Protein AF-A0A948C5X5-F1 (afdb_monomer_lite)

Sequence (73 aa):
MILVSKIYTAAMARARIEESERKDFYLYVDEFQNFVSGTFADILSEARKYKLCLIMAHQYIAQLEPPKGLGDV

Structure (mmCIF, N/CA/C/O backbone):
data_AF-A0A948C5X5-F1
#
_entry.id   AF-A0A948C5X5-F1
#
loop_
_atom_site.group_PDB
_atom_site.id
_atom_site.type_symbol
_atom_site.label_atom_id
_atom_site.label_alt_id
_atom_site.label_comp_id
_atom_site.label_asym_id
_atom_site.label_entity_id
_atom_site.label_seq_id
_atom_site.pdbx_PDB_ins_code
_atom_site.Cartn_x
_atom_site.Cartn_y
_atom_site.Cartn_z
_atom_site.occupancy
_atom_site.B_iso_or_equiv
_atom_site.auth_seq_id
_atom_site.auth_comp_id
_atom_site.auth_asym_id
_atom_site.auth_atom_id
_atom_site.pdbx_PDB_model_num
ATOM 1 N N . MET A 1 1 ? 9.716 10.824 -4.907 1.00 60.31 1 MET A N 1
ATOM 2 C CA . MET A 1 1 ? 9.283 9.758 -3.971 1.00 60.31 1 MET A CA 1
ATOM 3 C C . MET A 1 1 ? 8.540 10.246 -2.710 1.00 60.31 1 MET A C 1
ATOM 5 O O . MET A 1 1 ? 8.303 9.452 -1.817 1.00 60.31 1 MET A O 1
ATOM 9 N N . ILE A 1 2 ? 8.122 11.517 -2.600 1.00 71.94 2 ILE A N 1
ATOM 10 C CA . ILE A 1 2 ? 7.609 12.065 -1.323 1.00 71.94 2 ILE A CA 1
ATOM 11 C C . ILE A 1 2 ? 6.144 11.677 -1.037 1.00 71.94 2 ILE A C 1
ATOM 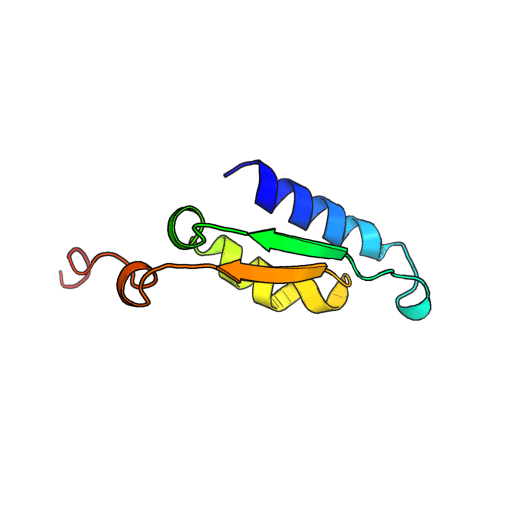13 O O . ILE A 1 2 ? 5.771 11.522 0.123 1.00 71.94 2 ILE A O 1
ATOM 17 N N . LEU A 1 3 ? 5.307 11.511 -2.067 1.00 82.31 3 LEU A N 1
ATOM 18 C CA . LEU A 1 3 ? 3.864 11.316 -1.880 1.00 82.31 3 LEU A CA 1
ATOM 19 C C . LEU A 1 3 ? 3.522 9.959 -1.249 1.00 82.31 3 LEU A C 1
ATOM 21 O O . LEU A 1 3 ? 2.854 9.929 -0.221 1.00 82.31 3 LEU A O 1
ATOM 25 N N . VAL A 1 4 ? 4.009 8.851 -1.818 1.00 82.12 4 VAL A N 1
ATOM 26 C CA . VAL A 1 4 ? 3.696 7.507 -1.302 1.00 82.12 4 VAL A CA 1
ATOM 27 C C . VAL A 1 4 ? 4.221 7.324 0.120 1.00 82.12 4 VAL A C 1
ATOM 29 O O . VAL A 1 4 ? 3.478 6.875 0.988 1.00 82.12 4 VAL A O 1
ATOM 32 N N . SER A 1 5 ? 5.461 7.741 0.393 1.00 83.12 5 SER A N 1
ATOM 33 C CA . SER A 1 5 ? 6.029 7.663 1.742 1.00 83.12 5 SER A CA 1
ATOM 34 C C . SER A 1 5 ? 5.205 8.464 2.754 1.00 83.12 5 SER A C 1
ATOM 36 O O . SER A 1 5 ? 4.949 7.971 3.848 1.00 83.12 5 SER A O 1
ATOM 38 N N . LYS A 1 6 ? 4.699 9.652 2.387 1.00 89.50 6 LYS A N 1
ATOM 39 C CA . LYS A 1 6 ? 3.788 10.424 3.250 1.00 89.50 6 LYS A CA 1
ATOM 40 C C . LYS A 1 6 ? 2.447 9.728 3.470 1.00 89.50 6 LYS A C 1
ATOM 42 O O . LYS A 1 6 ? 1.933 9.770 4.586 1.00 89.50 6 LYS A O 1
ATOM 47 N N . ILE A 1 7 ? 1.887 9.087 2.444 1.00 90.75 7 ILE A N 1
ATOM 48 C CA . ILE A 1 7 ? 0.649 8.304 2.581 1.00 90.75 7 ILE A CA 1
ATOM 49 C C . ILE A 1 7 ? 0.876 7.119 3.519 1.00 90.75 7 ILE A C 1
ATOM 51 O O . ILE A 1 7 ? 0.040 6.862 4.383 1.00 90.75 7 ILE A O 1
ATOM 55 N N . TYR A 1 8 ? 2.022 6.446 3.413 1.00 89.31 8 TYR A N 1
ATOM 56 C CA . TYR A 1 8 ? 2.387 5.371 4.326 1.00 89.31 8 TYR A CA 1
ATOM 57 C C . TYR A 1 8 ? 2.526 5.868 5.771 1.00 89.31 8 TYR A C 1
ATOM 59 O O . TYR A 1 8 ? 1.896 5.312 6.667 1.00 89.31 8 TYR A O 1
ATOM 67 N N . THR A 1 9 ? 3.229 6.982 6.007 1.00 91.31 9 THR A N 1
ATOM 68 C CA . THR A 1 9 ? 3.303 7.605 7.341 1.00 91.31 9 THR A CA 1
ATOM 69 C C . THR A 1 9 ? 1.918 7.985 7.879 1.00 91.31 9 THR A C 1
ATOM 71 O O . THR A 1 9 ? 1.622 7.763 9.053 1.00 91.31 9 THR A O 1
ATOM 74 N N . AL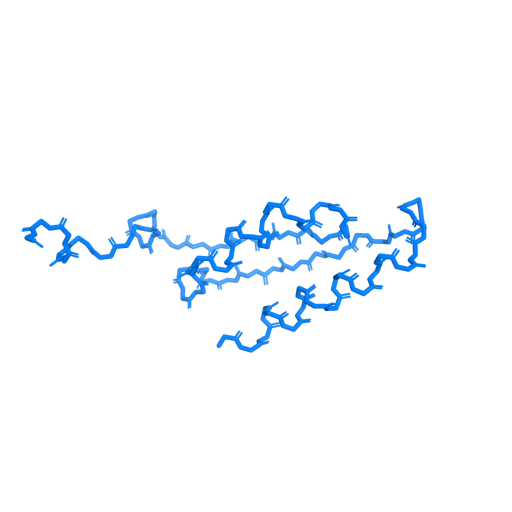A A 1 10 ? 1.033 8.513 7.029 1.00 92.94 10 ALA A N 1
ATOM 75 C CA . ALA A 1 10 ? -0.345 8.819 7.409 1.00 92.94 10 ALA A CA 1
ATOM 76 C C . ALA A 1 10 ? -1.167 7.554 7.721 1.00 92.94 10 ALA A C 1
ATOM 78 O O . ALA A 1 10 ? -2.032 7.584 8.596 1.00 92.94 10 ALA A O 1
ATOM 79 N N . ALA A 1 11 ? -0.901 6.433 7.045 1.00 93.69 11 ALA A N 1
ATOM 80 C CA . ALA A 1 11 ? -1.507 5.144 7.367 1.00 93.69 11 ALA A CA 1
ATOM 81 C C . ALA A 1 11 ? -1.015 4.621 8.724 1.00 93.69 11 ALA A C 1
ATOM 83 O O . ALA A 1 11 ? -1.839 4.254 9.559 1.00 93.69 11 ALA A O 1
ATOM 84 N N . MET A 1 12 ? 0.290 4.693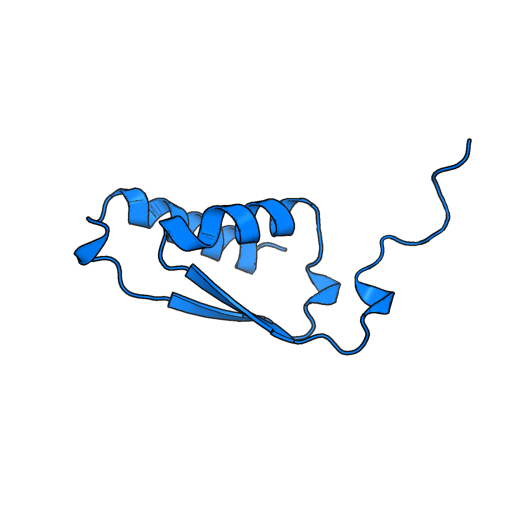 9.000 1.00 93.38 12 MET A N 1
ATOM 85 C CA . MET A 1 12 ? 0.857 4.312 10.300 1.00 93.38 12 MET A CA 1
ATOM 86 C C . MET A 1 12 ? 0.250 5.110 11.462 1.00 93.38 12 MET A C 1
ATOM 88 O O . MET A 1 12 ? 0.021 4.561 12.538 1.00 93.38 12 MET A O 1
ATOM 92 N N . ALA A 1 13 ? -0.085 6.389 11.252 1.00 94.44 13 ALA A N 1
ATOM 93 C CA . ALA A 1 13 ? -0.750 7.210 12.266 1.00 94.44 13 ALA A CA 1
ATOM 94 C C . ALA A 1 13 ? -2.119 6.645 12.710 1.00 94.44 13 ALA A C 1
ATOM 96 O O . ALA A 1 13 ? -2.555 6.909 13.834 1.00 94.44 13 ALA A O 1
ATOM 97 N N . ARG A 1 14 ? -2.767 5.806 11.884 1.00 94.75 14 ARG A N 1
ATOM 98 C CA . ARG A 1 14 ? -4.015 5.099 12.230 1.00 94.75 14 ARG A CA 1
ATOM 99 C C . ARG A 1 14 ? -3.819 3.991 13.263 1.00 94.75 14 ARG A C 1
ATOM 101 O O . ARG A 1 14 ? -4.810 3.435 13.720 1.00 94.75 14 ARG A O 1
ATOM 108 N N . ALA A 1 15 ? -2.583 3.701 13.681 1.00 92.62 15 ALA A N 1
ATOM 109 C CA . ALA A 1 15 ? -2.308 2.828 14.824 1.00 92.62 15 ALA A CA 1
ATOM 110 C C . ALA A 1 15 ? -3.052 3.263 16.100 1.00 92.62 15 ALA A C 1
ATOM 112 O O . ALA A 1 15 ? -3.317 2.434 16.959 1.00 92.62 15 ALA A O 1
ATOM 113 N N . ARG A 1 16 ? -3.399 4.555 16.211 1.00 94.44 16 ARG A N 1
ATOM 114 C CA . ARG A 1 16 ? -4.154 5.132 17.336 1.00 94.44 16 ARG A CA 1
ATOM 115 C C . ARG A 1 16 ? -5.669 4.901 17.269 1.00 94.44 16 ARG A C 1
ATOM 117 O O . ARG A 1 16 ? -6.365 5.284 18.197 1.00 94.44 16 ARG A O 1
ATOM 124 N N . ILE A 1 17 ? -6.172 4.355 16.164 1.00 95.25 17 ILE A N 1
ATOM 125 C CA . ILE A 1 17 ? -7.588 4.039 15.947 1.00 95.25 17 ILE A CA 1
ATOM 126 C C . ILE A 1 17 ? -7.751 2.533 16.151 1.00 95.25 17 ILE A C 1
ATOM 128 O O . ILE A 1 17 ? -6.911 1.770 15.660 1.00 95.25 17 ILE A O 1
ATOM 132 N N . GLU A 1 18 ? -8.808 2.098 16.832 1.00 95.19 18 GLU A N 1
ATOM 133 C CA . GLU A 1 18 ? -9.125 0.675 16.986 1.00 95.19 18 GLU A CA 1
ATOM 134 C C . GLU A 1 18 ? -9.325 -0.001 15.626 1.00 95.19 18 GLU A C 1
ATOM 136 O O . GLU A 1 18 ? -9.865 0.594 14.693 1.00 95.19 18 GLU A O 1
ATOM 141 N N . GLU A 1 19 ? -8.876 -1.251 15.471 1.00 91.12 19 GLU A N 1
ATOM 142 C CA . GLU A 1 19 ? -8.862 -1.911 14.155 1.00 91.12 19 GLU A CA 1
ATOM 143 C C . GLU A 1 19 ? -10.260 -2.041 13.529 1.00 91.12 19 GLU A C 1
ATOM 145 O O . GLU A 1 19 ? -10.398 -1.917 12.310 1.00 91.12 19 GLU A O 1
ATOM 150 N N . SER A 1 20 ? -11.291 -2.228 14.356 1.00 93.69 20 SER A N 1
ATOM 151 C CA . SER A 1 20 ? -12.699 -2.281 13.944 1.00 93.69 20 SER A CA 1
ATOM 152 C C . SER A 1 20 ? -13.238 -0.940 13.434 1.00 93.69 20 SER A C 1
ATOM 154 O O . SER A 1 20 ? -14.191 -0.923 12.658 1.00 93.69 20 SER A O 1
ATOM 156 N N . GLU A 1 21 ? -12.630 0.174 13.838 1.00 95.62 21 GLU A N 1
ATOM 157 C CA . GLU A 1 21 ? -13.032 1.532 13.458 1.00 95.62 21 GLU A CA 1
ATOM 158 C C . GLU A 1 21 ? -12.190 2.094 12.302 1.00 95.62 21 GLU A C 1
ATOM 160 O O . GLU A 1 21 ? -12.546 3.107 11.687 1.00 95.62 21 GLU A O 1
ATOM 165 N N . ARG A 1 22 ? -11.067 1.442 11.973 1.00 95.62 22 ARG A N 1
ATOM 166 C CA . ARG A 1 22 ? -10.225 1.830 10.838 1.00 95.62 22 ARG A CA 1
ATOM 167 C C 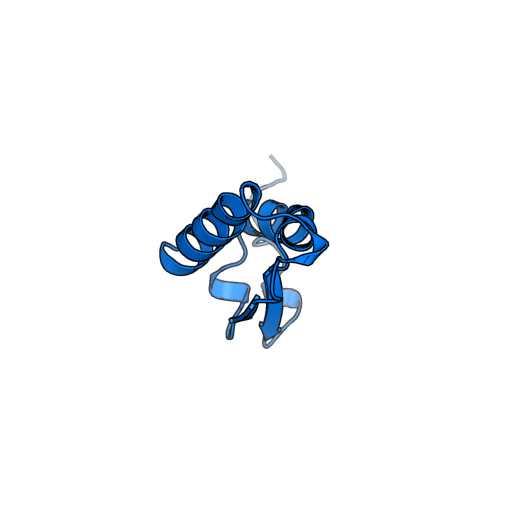. ARG A 1 22 ? -10.990 1.617 9.534 1.00 95.62 22 ARG A C 1
ATOM 169 O O . ARG A 1 22 ? -11.355 0.499 9.181 1.00 95.62 22 ARG A O 1
ATOM 176 N N . LYS A 1 23 ? -11.160 2.700 8.779 1.00 94.19 23 LYS A N 1
ATOM 177 C CA . LYS A 1 23 ? -11.709 2.658 7.420 1.00 94.19 23 LYS A CA 1
ATOM 178 C C . LYS A 1 23 ? -10.629 2.290 6.410 1.00 94.19 23 LYS A C 1
ATOM 180 O O . LYS A 1 23 ? -9.490 2.756 6.518 1.00 94.19 23 LYS A O 1
ATOM 185 N N . ASP A 1 24 ? -11.025 1.511 5.409 1.00 95.56 24 ASP A N 1
ATOM 186 C CA . ASP A 1 24 ? -10.179 1.225 4.258 1.00 95.56 24 ASP A CA 1
ATOM 187 C C . ASP A 1 24 ? -9.848 2.514 3.508 1.00 95.56 24 ASP A C 1
ATOM 189 O O . ASP A 1 24 ? -10.702 3.372 3.268 1.00 95.56 24 ASP A O 1
ATOM 193 N N . PHE A 1 25 ? -8.583 2.643 3.129 1.00 95.12 25 PHE A N 1
ATOM 194 C CA . PHE A 1 25 ? -8.109 3.697 2.252 1.00 95.12 25 PHE A CA 1
ATOM 195 C C . PHE A 1 25 ? -7.465 3.060 1.036 1.00 95.12 25 PHE A C 1
ATOM 197 O O . PHE A 1 25 ? -6.456 2.366 1.161 1.00 95.12 25 PHE A O 1
ATOM 204 N N . TYR A 1 26 ? -8.038 3.330 -0.129 1.00 94.56 26 TYR A N 1
ATOM 205 C CA . TYR A 1 26 ? -7.584 2.776 -1.393 1.00 94.56 26 TYR A CA 1
ATOM 206 C C . TYR A 1 26 ? -6.648 3.767 -2.081 1.00 94.56 26 TYR A C 1
ATOM 208 O O . TYR A 1 26 ? -7.049 4.873 -2.440 1.00 94.56 26 TYR A O 1
ATOM 216 N N . LEU A 1 27 ? -5.391 3.365 -2.243 1.00 91.94 27 LEU A N 1
ATOM 217 C CA . LEU A 1 27 ? -4.377 4.097 -2.982 1.00 91.94 27 LEU A CA 1
ATOM 218 C C . LEU A 1 27 ? -4.186 3.445 -4.349 1.00 91.94 27 LEU A C 1
ATOM 220 O O . LEU A 1 27 ? -3.670 2.334 -4.446 1.00 91.94 27 LEU A O 1
ATOM 224 N N . TYR A 1 28 ? -4.572 4.168 -5.394 1.00 92.19 28 TYR A N 1
ATOM 225 C CA . TYR A 1 28 ? -4.319 3.786 -6.777 1.00 92.19 28 TYR A CA 1
ATOM 226 C C . TYR A 1 28 ? -2.992 4.399 -7.222 1.00 92.19 28 TYR A C 1
ATOM 228 O O . TYR A 1 28 ? -2.806 5.613 -7.132 1.00 92.19 28 TYR A O 1
ATOM 236 N N . VAL A 1 29 ? -2.065 3.554 -7.663 1.00 89.19 29 VAL A N 1
ATOM 237 C CA . VAL A 1 29 ? -0.738 3.944 -8.138 1.00 89.19 29 VAL A CA 1
ATOM 238 C C . VAL A 1 29 ? -0.607 3.483 -9.578 1.00 89.19 29 VAL A C 1
ATOM 240 O O . VAL A 1 29 ? -0.470 2.289 -9.840 1.00 89.19 29 VAL A O 1
ATOM 243 N N . ASP A 1 30 ? -0.671 4.435 -10.497 1.00 89.00 30 ASP A N 1
ATOM 244 C CA . ASP A 1 30 ? -0.348 4.191 -11.897 1.00 89.00 30 ASP A CA 1
ATOM 245 C C . ASP A 1 30 ? 1.163 4.304 -12.126 1.00 89.00 30 ASP A C 1
ATOM 247 O O . ASP A 1 30 ? 1.873 4.938 -11.336 1.00 89.00 30 ASP A O 1
ATOM 251 N N . GLU A 1 31 ? 1.649 3.681 -13.195 1.00 87.44 31 GLU A N 1
ATOM 252 C CA . GLU A 1 31 ? 3.063 3.649 -13.571 1.00 87.44 31 GLU A CA 1
ATOM 253 C C . GLU A 1 31 ? 3.977 3.231 -12.400 1.00 87.44 31 GLU A C 1
ATOM 255 O O . GLU A 1 31 ? 5.006 3.857 -12.112 1.00 87.44 31 GLU A O 1
ATOM 260 N N . PHE A 1 32 ? 3.567 2.168 -11.695 1.00 85.38 32 PHE A N 1
ATOM 261 C CA . PHE A 1 32 ? 4.155 1.691 -10.443 1.00 85.38 32 PHE A CA 1
ATOM 262 C C . PHE A 1 32 ? 5.674 1.483 -10.511 1.00 85.38 32 PHE A C 1
ATOM 264 O O . PHE A 1 32 ? 6.367 1.755 -9.531 1.00 85.38 32 PHE A O 1
ATOM 271 N N . GLN A 1 33 ? 6.216 1.083 -11.662 1.00 80.69 33 GLN A N 1
ATOM 272 C CA . GLN A 1 33 ? 7.650 0.871 -11.870 1.00 80.69 33 GLN A CA 1
ATOM 273 C C . GLN A 1 33 ? 8.511 2.102 -11.544 1.00 80.69 33 GLN A C 1
ATOM 275 O O . GLN A 1 33 ? 9.643 1.954 -11.095 1.00 80.69 33 GLN A O 1
ATOM 280 N N . ASN A 1 34 ? 7.969 3.320 -11.671 1.00 79.94 34 ASN A N 1
ATOM 281 C CA . ASN A 1 34 ? 8.675 4.553 -11.298 1.00 79.94 34 ASN A CA 1
ATOM 282 C C . ASN A 1 34 ? 8.837 4.725 -9.777 1.00 79.94 34 ASN A C 1
ATOM 284 O O . ASN A 1 34 ? 9.529 5.634 -9.311 1.00 79.94 34 ASN A O 1
ATOM 288 N N . PHE A 1 35 ? 8.162 3.881 -9.000 1.00 75.38 35 PHE A N 1
ATOM 289 C CA . PHE A 1 35 ? 8.097 3.941 -7.547 1.00 75.38 35 PHE A CA 1
ATOM 290 C C . PHE A 1 35 ? 8.649 2.676 -6.871 1.00 75.38 35 PHE A C 1
ATOM 292 O O . PHE A 1 35 ? 8.792 2.669 -5.646 1.00 75.38 35 PHE A O 1
ATOM 299 N N . VAL A 1 36 ? 8.991 1.635 -7.642 1.00 70.56 36 VAL A N 1
ATOM 300 C CA . VAL A 1 36 ? 9.568 0.381 -7.137 1.00 70.56 36 VAL A CA 1
ATOM 301 C C . VAL A 1 36 ? 10.924 0.671 -6.495 1.00 70.56 36 VAL A C 1
ATOM 303 O O . VAL A 1 36 ? 11.915 0.966 -7.153 1.00 70.56 36 VAL A O 1
ATOM 306 N N . SER A 1 37 ? 10.958 0.602 -5.169 1.00 72.12 37 SER A N 1
ATOM 307 C CA . SER A 1 37 ? 12.163 0.693 -4.342 1.00 72.12 37 SER A CA 1
ATOM 308 C C . SER A 1 37 ? 12.033 -0.287 -3.177 1.00 72.12 37 SER A C 1
ATOM 310 O O . SER A 1 37 ? 10.930 -0.761 -2.899 1.00 72.12 37 SER A O 1
ATOM 312 N N . GLY A 1 38 ? 13.127 -0.563 -2.458 1.00 69.25 38 GLY A N 1
ATOM 313 C CA . GLY A 1 38 ? 13.093 -1.446 -1.282 1.00 69.25 38 GLY A CA 1
ATOM 314 C C . GLY A 1 38 ? 12.033 -1.036 -0.248 1.00 69.25 38 GLY A C 1
ATOM 315 O O . GLY A 1 38 ? 11.312 -1.884 0.261 1.00 69.25 38 GLY A O 1
ATOM 316 N N . THR A 1 39 ? 11.824 0.271 -0.050 1.00 69.88 39 THR A N 1
ATOM 317 C CA . THR A 1 39 ? 10.798 0.816 0.856 1.00 69.88 39 THR A CA 1
ATOM 318 C C . THR A 1 39 ? 9.373 0.401 0.482 1.00 69.88 39 THR A C 1
ATOM 320 O O . THR A 1 39 ? 8.501 0.328 1.342 1.00 69.88 39 THR A O 1
ATOM 323 N N . PHE A 1 40 ? 9.094 0.123 -0.792 1.00 78.81 40 PHE A N 1
ATOM 324 C CA . PHE A 1 40 ? 7.756 -0.294 -1.211 1.00 78.81 40 PHE A CA 1
ATOM 325 C C . PHE A 1 40 ? 7.422 -1.724 -0.774 1.00 78.81 40 PHE A C 1
ATOM 327 O O . PHE A 1 40 ? 6.257 -2.015 -0.503 1.00 78.81 40 PHE A O 1
ATOM 334 N N . ALA A 1 41 ? 8.428 -2.597 -0.657 1.00 82.38 41 ALA A N 1
ATOM 335 C CA . ALA A 1 41 ? 8.244 -3.939 -0.112 1.00 82.38 41 ALA A CA 1
ATOM 336 C C . ALA A 1 41 ? 7.796 -3.880 1.358 1.00 82.38 41 ALA A C 1
ATOM 338 O O . ALA A 1 41 ? 6.887 -4.614 1.756 1.00 82.38 41 ALA A O 1
ATOM 339 N N . ASP A 1 42 ? 8.355 -2.945 2.131 1.00 82.88 42 ASP A N 1
ATOM 340 C CA . ASP A 1 42 ? 7.955 -2.702 3.521 1.00 82.88 42 ASP A CA 1
ATOM 341 C C . ASP A 1 42 ? 6.504 -2.210 3.597 1.00 82.88 42 ASP A C 1
ATOM 343 O O . ASP A 1 42 ? 5.699 -2.742 4.363 1.00 82.88 42 ASP A O 1
ATOM 347 N N . ILE A 1 43 ? 6.135 -1.250 2.736 1.00 86.00 43 ILE A N 1
ATOM 348 C CA . ILE A 1 43 ? 4.758 -0.742 2.649 1.00 86.00 43 ILE A CA 1
ATOM 349 C C . ILE A 1 43 ? 3.787 -1.892 2.381 1.00 86.00 43 ILE A C 1
ATOM 351 O O . ILE A 1 43 ? 2.805 -2.029 3.102 1.00 86.00 43 ILE A O 1
ATOM 355 N N . LEU A 1 44 ? 4.052 -2.734 1.378 1.00 86.69 44 LEU A N 1
ATOM 356 C CA . LEU A 1 44 ? 3.179 -3.863 1.038 1.00 86.69 44 LEU A CA 1
ATOM 357 C C . LEU A 1 44 ? 3.069 -4.880 2.181 1.00 86.69 44 LEU A C 1
ATOM 359 O O . LEU A 1 44 ? 1.986 -5.415 2.424 1.00 86.69 44 LEU A O 1
ATOM 363 N N . SER A 1 45 ? 4.162 -5.104 2.909 1.00 89.00 45 SER A N 1
ATOM 364 C CA . SER A 1 45 ? 4.208 -6.039 4.036 1.00 89.00 45 SER A CA 1
ATOM 365 C C . SER A 1 45 ? 3.412 -5.545 5.250 1.00 89.00 45 SER A C 1
ATOM 367 O O . SER A 1 45 ? 2.843 -6.349 5.992 1.00 89.00 45 SER A O 1
ATOM 369 N N . GLU A 1 46 ? 3.321 -4.228 5.458 1.00 91.31 46 GLU A N 1
ATOM 370 C CA . GLU A 1 46 ? 2.690 -3.643 6.649 1.00 91.31 46 GLU A CA 1
ATOM 371 C C . GLU A 1 46 ? 1.319 -2.993 6.408 1.00 91.31 46 GLU A C 1
ATOM 373 O O . GLU A 1 46 ? 0.524 -2.874 7.347 1.00 91.31 46 GLU A O 1
ATOM 378 N N . ALA A 1 47 ? 0.991 -2.613 5.170 1.00 90.31 47 ALA A N 1
ATOM 379 C CA . ALA A 1 47 ? -0.192 -1.818 4.824 1.00 90.31 47 ALA A CA 1
ATOM 380 C C . ALA A 1 47 ? -1.520 -2.411 5.329 1.00 90.31 47 ALA A C 1
ATOM 382 O O . ALA A 1 47 ? -2.411 -1.665 5.755 1.00 90.31 47 ALA A O 1
ATOM 383 N N . ARG A 1 48 ? -1.632 -3.748 5.378 1.00 91.19 48 ARG A N 1
ATOM 384 C CA . ARG A 1 48 ? -2.817 -4.455 5.895 1.00 91.19 48 ARG A CA 1
ATOM 385 C C . ARG A 1 48 ? -3.184 -4.028 7.320 1.00 91.19 48 ARG A C 1
ATOM 387 O O . ARG A 1 48 ? -4.367 -3.840 7.597 1.00 91.19 48 ARG A O 1
ATOM 394 N N . LYS A 1 49 ? -2.195 -3.835 8.205 1.00 91.94 49 LYS A N 1
ATOM 395 C CA . LYS A 1 49 ? -2.411 -3.451 9.617 1.00 91.94 49 LYS A CA 1
ATOM 396 C C . LYS A 1 49 ? -3.141 -2.110 9.734 1.00 91.94 49 LYS A C 1
ATOM 398 O O . LYS A 1 49 ? -3.890 -1.876 10.680 1.00 91.94 49 LYS A O 1
ATOM 403 N N . TYR A 1 50 ? -2.941 -1.235 8.753 1.00 94.44 50 TYR A N 1
ATOM 404 C CA . TYR A 1 50 ? -3.433 0.139 8.755 1.00 94.44 50 TYR A CA 1
ATOM 405 C C . TYR A 1 50 ? -4.642 0.359 7.841 1.00 94.44 50 TYR A C 1
ATOM 407 O O . TYR A 1 50 ? -5.032 1.509 7.622 1.00 94.44 50 TYR A O 1
ATOM 415 N N . LYS A 1 51 ? -5.239 -0.721 7.308 1.00 94.56 51 LYS A N 1
ATOM 416 C CA . LYS A 1 51 ? -6.321 -0.656 6.309 1.00 94.56 51 LYS A CA 1
ATOM 417 C C . LYS A 1 51 ? -5.937 0.232 5.112 1.00 94.56 51 LYS A C 1
ATOM 419 O O . LYS A 1 51 ? -6.736 1.023 4.609 1.00 94.56 51 LYS A O 1
ATOM 424 N N . LEU A 1 52 ? -4.668 0.165 4.704 1.00 94.94 52 LEU A N 1
ATOM 425 C CA . LEU A 1 52 ? -4.174 0.786 3.481 1.00 94.94 52 LEU A CA 1
ATOM 426 C C . LEU A 1 52 ? -4.192 -0.279 2.380 1.00 94.94 52 LEU A C 1
ATOM 428 O O . LEU A 1 52 ? -3.475 -1.272 2.452 1.00 94.94 52 LEU A O 1
ATOM 432 N N . CYS A 1 53 ? -5.032 -0.077 1.375 1.00 93.94 53 CYS A N 1
ATOM 433 C CA . CYS A 1 53 ? -5.189 -0.975 0.240 1.00 93.94 53 CYS A CA 1
ATOM 434 C C . CYS A 1 53 ? -4.501 -0.345 -0.969 1.00 93.94 53 CYS A C 1
ATOM 436 O O . CYS A 1 53 ? -4.807 0.793 -1.317 1.00 93.94 53 CYS A O 1
ATOM 438 N N . LEU A 1 54 ? -3.575 -1.061 -1.604 1.00 91.81 54 LEU A N 1
ATOM 439 C CA . LEU A 1 54 ? -2.866 -0.568 -2.782 1.00 91.81 54 LEU A CA 1
ATOM 440 C C . LEU A 1 54 ? -3.392 -1.266 -4.036 1.00 91.81 54 LEU A C 1
ATOM 442 O O . LEU A 1 54 ? -3.472 -2.491 -4.076 1.00 91.81 54 LEU A O 1
ATOM 446 N N . ILE A 1 55 ? -3.721 -0.478 -5.057 1.00 92.44 55 ILE A N 1
ATOM 447 C CA . ILE A 1 55 ? -4.006 -0.945 -6.414 1.00 92.44 55 ILE A CA 1
ATOM 448 C C . ILE A 1 55 ? -2.910 -0.372 -7.298 1.00 92.44 55 ILE A C 1
ATOM 450 O O . ILE A 1 55 ? -2.766 0.844 -7.389 1.00 92.44 55 ILE A O 1
ATOM 454 N N . MET A 1 56 ? -2.120 -1.240 -7.917 1.00 89.12 56 MET A N 1
ATOM 455 C CA . MET A 1 56 ? -0.932 -0.842 -8.665 1.00 89.12 56 MET A CA 1
ATOM 456 C C . MET A 1 56 ? -1.096 -1.249 -10.122 1.00 89.12 56 MET A C 1
ATOM 458 O O . MET A 1 56 ? -1.371 -2.414 -10.406 1.00 89.12 56 MET A O 1
ATOM 462 N N . ALA A 1 57 ? -0.922 -0.293 -11.027 1.00 90.44 57 ALA A N 1
ATOM 463 C CA . ALA A 1 57 ? -0.863 -0.536 -12.458 1.00 90.44 57 ALA A CA 1
ATOM 464 C C . ALA A 1 57 ? 0.584 -0.378 -12.941 1.00 90.44 57 ALA A C 1
ATOM 466 O O . ALA A 1 57 ? 1.296 0.542 -12.537 1.00 90.44 57 ALA A O 1
ATOM 467 N N . HIS A 1 58 ? 1.026 -1.306 -13.786 1.00 87.81 58 HIS A N 1
ATOM 468 C CA . HIS A 1 58 ? 2.305 -1.239 -14.485 1.00 87.81 58 HIS A CA 1
ATOM 469 C C . HIS A 1 58 ? 2.144 -1.842 -15.882 1.00 87.81 58 HIS A C 1
ATOM 471 O O . HIS A 1 58 ? 1.277 -2.689 -16.105 1.00 87.81 58 HIS A O 1
ATOM 477 N N . GLN A 1 59 ? 3.001 -1.438 -16.819 1.00 85.00 59 GLN A N 1
ATOM 478 C CA . GLN A 1 59 ? 2.880 -1.859 -18.217 1.00 85.00 59 GLN A CA 1
ATOM 479 C C . GLN A 1 59 ? 3.559 -3.210 -18.483 1.00 85.00 59 GLN A C 1
ATOM 481 O O . GLN A 1 59 ? 2.976 -4.081 -19.123 1.00 85.00 59 GLN A O 1
ATOM 486 N N . TYR A 1 60 ? 4.766 -3.425 -17.946 1.00 82.81 60 TYR A N 1
ATOM 487 C CA . TYR A 1 60 ? 5.537 -4.649 -18.185 1.00 82.81 60 TYR A CA 1
ATOM 488 C C . TYR A 1 60 ? 6.132 -5.206 -16.892 1.00 82.81 60 TYR A C 1
ATOM 490 O O . TYR A 1 60 ? 6.725 -4.473 -16.108 1.00 82.81 60 TY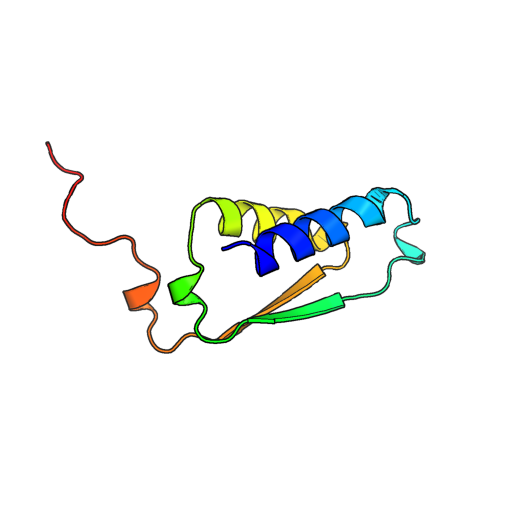R A O 1
ATOM 498 N N . ILE A 1 61 ? 6.047 -6.527 -16.703 1.00 80.06 61 ILE A N 1
ATOM 499 C CA . ILE A 1 61 ? 6.641 -7.217 -15.541 1.00 80.06 61 ILE A CA 1
ATOM 500 C C . ILE A 1 61 ? 8.164 -7.021 -15.501 1.00 80.06 61 ILE A C 1
ATOM 502 O O . ILE A 1 61 ? 8.735 -6.845 -14.431 1.00 80.06 61 ILE A O 1
ATOM 506 N N . ALA A 1 62 ? 8.818 -6.972 -16.667 1.00 77.88 62 ALA A N 1
ATOM 507 C CA . ALA A 1 62 ? 10.266 -6.780 -16.779 1.00 77.88 62 ALA A CA 1
ATOM 508 C C . ALA A 1 62 ? 10.772 -5.457 -16.166 1.00 77.88 62 ALA A C 1
ATOM 510 O O . ALA A 1 62 ? 11.950 -5.347 -15.853 1.00 77.88 62 ALA A O 1
ATOM 511 N N . GLN A 1 63 ? 9.899 -4.461 -15.973 1.00 68.25 63 GLN A N 1
ATOM 512 C CA . GLN A 1 63 ? 10.252 -3.187 -15.333 1.00 68.25 63 GLN A CA 1
ATOM 513 C C . GLN A 1 63 ? 10.274 -3.268 -13.798 1.00 68.25 63 GLN A C 1
ATOM 515 O O . GLN A 1 63 ? 10.667 -2.306 -13.145 1.00 68.25 63 GLN A O 1
ATOM 520 N N . LEU A 1 64 ? 9.838 -4.392 -13.220 1.00 72.06 64 LEU A N 1
ATOM 521 C CA . LEU A 1 64 ? 9.892 -4.651 -11.781 1.00 72.06 64 LEU A CA 1
ATOM 522 C C . LEU A 1 64 ? 11.204 -5.334 -11.359 1.00 72.06 64 LEU A C 1
ATOM 524 O O . LEU A 1 64 ? 11.481 -5.423 -10.164 1.00 72.06 64 LEU A O 1
ATOM 528 N N . GLU A 1 65 ? 12.006 -5.823 -12.313 1.00 66.88 65 GLU A N 1
ATOM 529 C CA . GLU A 1 65 ? 13.328 -6.384 -12.029 1.00 66.88 65 GLU A CA 1
ATOM 530 C C . GLU A 1 65 ? 14.351 -5.249 -11.834 1.00 66.88 65 GLU A C 1
ATOM 532 O O . GLU A 1 65 ? 14.380 -4.304 -12.629 1.00 66.88 65 GLU A O 1
ATOM 537 N N . PRO A 1 66 ? 15.225 -5.320 -10.812 1.00 60.06 66 PRO A N 1
ATOM 538 C CA . PRO A 1 66 ? 16.363 -4.413 -10.731 1.00 60.06 66 PRO A CA 1
ATOM 539 C C . PRO A 1 66 ? 17.224 -4.560 -11.999 1.00 60.06 66 PRO A C 1
ATOM 54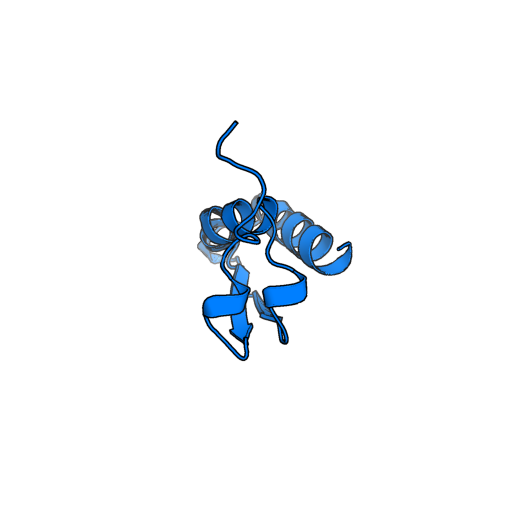1 O O . PRO A 1 66 ? 17.324 -5.665 -12.540 1.00 60.06 66 PRO A O 1
ATOM 544 N N . PRO A 1 67 ? 17.845 -3.475 -12.499 1.00 56.25 67 PRO A N 1
ATOM 545 C CA . PRO A 1 67 ? 18.624 -3.527 -13.730 1.00 56.25 67 PRO A CA 1
ATOM 546 C C . PRO A 1 67 ? 19.688 -4.629 -13.645 1.00 56.25 67 PRO A C 1
ATOM 548 O O . PRO A 1 67 ? 20.567 -4.597 -12.783 1.00 56.25 67 PRO A O 1
ATOM 551 N N . LYS A 1 68 ? 19.606 -5.618 -14.544 1.00 54.22 68 LYS A N 1
ATOM 552 C CA . LYS A 1 68 ? 20.632 -6.657 -14.700 1.00 54.22 68 LYS A CA 1
ATOM 553 C C . LYS A 1 68 ? 21.923 -5.986 -15.164 1.00 54.22 68 LYS A C 1
ATOM 555 O O . LYS A 1 68 ? 22.025 -5.614 -16.330 1.00 54.22 68 LYS A O 1
ATOM 560 N N . GLY A 1 69 ? 22.888 -5.801 -14.258 1.00 56.12 69 GLY A N 1
ATOM 561 C CA . GLY A 1 69 ? 24.187 -5.250 -14.655 1.00 56.12 69 GLY A CA 1
ATOM 562 C C . GLY A 1 69 ? 25.206 -4.824 -13.595 1.00 56.12 69 GLY A C 1
ATOM 563 O O . GLY A 1 69 ? 26.247 -4.336 -14.009 1.00 56.12 69 GLY A O 1
ATOM 564 N N . LEU A 1 70 ? 24.991 -4.979 -12.283 1.00 57.09 70 LEU A N 1
ATOM 565 C CA . LEU A 1 70 ? 26.035 -4.681 -11.277 1.00 57.09 70 LEU A CA 1
ATOM 566 C C . LEU A 1 70 ? 25.905 -5.578 -10.035 1.00 57.09 70 LEU A C 1
ATOM 568 O O . LEU A 1 70 ? 25.535 -5.115 -8.959 1.00 57.09 70 LEU A O 1
ATOM 572 N N . GLY A 1 71 ? 26.172 -6.876 -10.189 1.00 53.38 71 GLY A N 1
ATOM 573 C CA . GLY A 1 71 ? 26.071 -7.821 -9.072 1.00 53.38 71 GLY A CA 1
ATOM 574 C C . GLY A 1 71 ? 26.895 -9.100 -9.170 1.00 53.38 71 GLY A C 1
ATOM 575 O O . GLY A 1 71 ? 26.657 -9.976 -8.355 1.00 53.38 71 GLY A O 1
ATOM 576 N N . ASP A 1 72 ? 27.849 -9.192 -10.103 1.00 50.62 72 ASP A N 1
ATOM 577 C CA . ASP A 1 72 ? 28.844 -10.274 -10.154 1.00 50.62 72 ASP A CA 1
ATOM 578 C C . ASP A 1 72 ? 30.250 -9.675 -10.356 1.00 50.62 72 ASP A C 1
ATOM 580 O O . ASP A 1 72 ? 30.816 -9.745 -11.447 1.00 50.62 72 ASP A O 1
ATOM 584 N N . VAL A 1 73 ? 30.773 -9.015 -9.316 1.00 43.28 73 VAL A N 1
ATOM 585 C CA . VAL A 1 73 ? 32.210 -8.880 -8.981 1.00 43.28 73 VAL A CA 1
ATOM 586 C C . VAL A 1 73 ? 32.356 -8.497 -7.516 1.00 43.28 73 VAL A C 1
ATOM 588 O O . VAL A 1 73 ? 31.665 -7.545 -7.090 1.00 43.28 73 VAL A O 1
#

Foldseek 3Di:
DPVVVVVLVVLVVCVPPPQVPQDADEAEAEQCLVVQDPVVVVCVVCVVSSNYHYDYHHDDPVSNDDDPDPDDD

Secondary structure (DSSP, 8-state):
-HHHHHHHHHHHGGGGS-TTTPPPEEEEESSGGGT-SHHHHHHHHHGGGGTEEEEE--S-GGGGSPPSSS---

Radius of gyration: 14.72 Å; chains: 1; bounding box: 45×22×36 Å

pLDDT: mean 83.01, std 13.22, range [43.28, 95.62]